Protein AF-A0A528XUD5-F1 (afdb_monomer_lite)

Foldseek 3Di: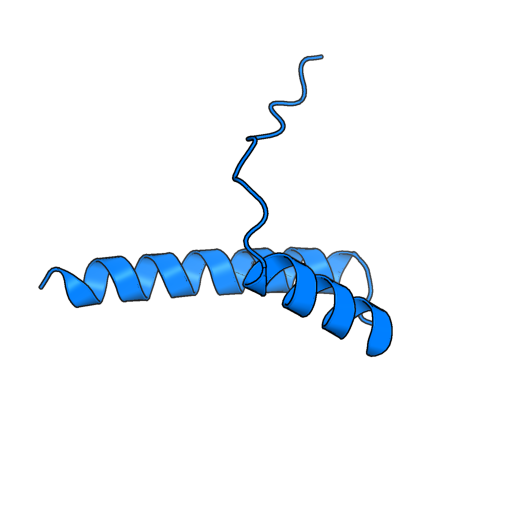
DDDPPVPPPCPPVNVVLLVVCVVVVPDPVRSVVVVVVVVVVVVVVVVVVVD

pLDDT: mean 79.52, std 18.47, range [36.78, 97.44]

Structure (mmCIF, N/CA/C/O backbone):
data_AF-A0A528XUD5-F1
#
_entry.id   AF-A0A528XUD5-F1
#
loop_
_atom_site.group_PDB
_atom_site.id
_atom_site.type_symbol
_atom_site.label_atom_id
_atom_site.label_alt_id
_atom_site.label_comp_id
_atom_site.label_asym_id
_atom_site.label_entity_id
_atom_site.label_seq_id
_atom_site.pdbx_PDB_ins_code
_atom_site.Cartn_x
_atom_site.Cartn_y
_atom_site.Cartn_z
_atom_site.occupancy
_atom_site.B_iso_or_equiv
_atom_site.auth_seq_id
_atom_site.auth_comp_id
_atom_site.auth_asym_id
_atom_site.auth_atom_id
_atom_site.pdbx_PDB_model_num
ATOM 1 N N . MET A 1 1 ? 10.439 23.989 -0.599 1.00 37.19 1 MET A N 1
ATOM 2 C CA . MET A 1 1 ? 9.354 23.090 -1.054 1.00 37.19 1 MET A CA 1
ATOM 3 C C . MET A 1 1 ? 9.332 21.880 -0.126 1.00 37.19 1 MET A C 1
ATOM 5 O O . MET A 1 1 ? 10.051 20.924 -0.374 1.00 37.19 1 MET A O 1
ATOM 9 N N . ALA A 1 2 ? 8.622 21.957 1.002 1.00 36.78 2 ALA A N 1
ATOM 10 C CA . ALA A 1 2 ? 8.582 20.864 1.973 1.00 36.78 2 ALA A CA 1
ATOM 11 C C . ALA A 1 2 ? 7.576 19.807 1.499 1.00 36.78 2 ALA A C 1
ATOM 13 O O . ALA A 1 2 ? 6.366 20.003 1.591 1.00 36.78 2 ALA A O 1
ATOM 14 N N . THR A 1 3 ? 8.067 18.697 0.950 1.00 45.47 3 THR A N 1
ATOM 15 C CA . THR A 1 3 ? 7.245 17.502 0.764 1.00 45.47 3 THR A CA 1
ATOM 16 C C . THR A 1 3 ? 6.909 16.969 2.150 1.00 45.47 3 THR A C 1
ATOM 18 O O . THR A 1 3 ? 7.775 16.418 2.827 1.00 45.47 3 THR A O 1
ATOM 21 N N . LEU A 1 4 ? 5.664 17.163 2.588 1.00 47.75 4 LEU A N 1
ATOM 22 C CA . LEU A 1 4 ? 5.091 16.495 3.754 1.00 47.75 4 LEU A CA 1
ATOM 23 C C . LEU A 1 4 ? 5.031 14.987 3.460 1.00 47.75 4 LEU A C 1
ATOM 25 O O . LEU A 1 4 ? 3.972 14.447 3.137 1.00 47.75 4 LEU A O 1
ATOM 29 N N . SER A 1 5 ? 6.173 14.299 3.531 1.00 52.28 5 SER A N 1
ATOM 30 C CA . SER A 1 5 ? 6.209 12.849 3.683 1.00 52.28 5 SER A CA 1
ATOM 31 C C . SER A 1 5 ? 5.559 12.573 5.024 1.00 52.28 5 SER A C 1
ATOM 33 O O . SER A 1 5 ? 6.191 12.676 6.069 1.00 52.28 5 SER A O 1
ATOM 35 N N . THR A 1 6 ? 4.247 12.337 4.997 1.00 50.16 6 THR A N 1
ATOM 36 C CA . THR A 1 6 ? 3.521 11.830 6.153 1.00 50.16 6 THR A CA 1
ATOM 37 C C . THR A 1 6 ? 4.200 10.517 6.503 1.00 50.16 6 THR A C 1
ATOM 39 O O . THR A 1 6 ? 4.042 9.536 5.773 1.00 50.16 6 THR A O 1
ATOM 42 N N . ASP A 1 7 ? 5.001 10.542 7.565 1.00 53.16 7 ASP A N 1
ATOM 43 C CA . ASP A 1 7 ? 5.680 9.397 8.157 1.00 53.16 7 ASP A CA 1
ATOM 44 C C . ASP A 1 7 ? 4.621 8.492 8.795 1.00 53.16 7 ASP A C 1
ATOM 46 O O . ASP A 1 7 ? 4.453 8.400 10.007 1.00 53.16 7 ASP A O 1
ATOM 50 N N . VAL A 1 8 ? 3.766 7.921 7.946 1.00 61.38 8 VAL A N 1
ATOM 51 C CA . VAL A 1 8 ? 2.892 6.837 8.350 1.00 61.38 8 VAL A CA 1
ATOM 52 C C . VAL A 1 8 ? 3.818 5.634 8.429 1.00 61.38 8 VAL A C 1
ATOM 54 O O . VAL A 1 8 ? 4.308 5.219 7.370 1.00 61.38 8 VAL A O 1
ATOM 57 N N . PRO A 1 9 ? 4.062 5.070 9.625 1.00 62.00 9 PRO A N 1
ATOM 58 C CA . PRO A 1 9 ? 4.933 3.917 9.757 1.00 62.00 9 PRO A CA 1
ATOM 59 C C . PRO A 1 9 ? 4.484 2.846 8.764 1.00 62.00 9 PRO A C 1
ATOM 61 O O . PRO A 1 9 ? 3.308 2.460 8.715 1.00 62.00 9 PRO A O 1
ATOM 64 N N . ILE A 1 10 ? 5.407 2.421 7.898 1.00 71.25 10 ILE A N 1
ATOM 65 C CA . ILE A 1 10 ? 5.101 1.419 6.885 1.00 71.25 10 ILE A CA 1
ATOM 66 C C . ILE A 1 10 ? 4.859 0.110 7.627 1.00 71.25 10 ILE A C 1
ATOM 68 O O . ILE A 1 10 ? 5.785 -0.538 8.105 1.00 71.25 10 ILE A O 1
ATOM 72 N N . THR A 1 11 ? 3.591 -0.277 7.735 1.00 81.56 11 THR A N 1
ATOM 73 C CA . THR A 1 11 ? 3.232 -1.540 8.374 1.00 81.56 11 THR A CA 1
ATOM 74 C C . THR A 1 11 ? 3.851 -2.710 7.598 1.00 81.56 11 THR A C 1
ATOM 76 O O . THR A 1 11 ? 3.950 -2.642 6.366 1.00 81.56 11 THR A O 1
ATOM 79 N N . PRO A 1 12 ? 4.198 -3.828 8.261 1.00 86.25 12 PRO A N 1
ATOM 80 C CA . PRO A 1 12 ? 4.681 -5.029 7.572 1.00 86.25 12 PRO A CA 1
ATOM 81 C C . PRO A 1 12 ? 3.731 -5.507 6.460 1.00 86.25 12 PRO A C 1
ATOM 83 O O . PRO A 1 12 ? 4.162 -6.024 5.431 1.00 86.25 12 PRO A O 1
ATOM 86 N N . LEU A 1 13 ? 2.421 -5.286 6.634 1.00 83.00 13 LEU A N 1
ATOM 87 C CA . LEU A 1 13 ? 1.410 -5.559 5.613 1.00 83.00 13 LEU A CA 1
ATOM 88 C C . LEU A 1 13 ? 1.580 -4.669 4.373 1.00 83.00 13 LEU A C 1
ATOM 90 O O . LEU A 1 13 ? 1.510 -5.165 3.252 1.00 83.00 13 LEU A O 1
ATOM 94 N N . ARG A 1 14 ? 1.828 -3.366 4.557 1.00 85.88 14 ARG A N 1
ATOM 95 C CA . ARG A 1 14 ? 2.064 -2.432 3.448 1.00 85.88 14 ARG A CA 1
ATOM 96 C C . ARG A 1 14 ? 3.341 -2.781 2.683 1.00 85.88 14 ARG A C 1
ATOM 98 O O . ARG A 1 14 ? 3.313 -2.718 1.457 1.00 85.88 14 ARG A O 1
ATOM 105 N N . GLN A 1 15 ? 4.412 -3.175 3.375 1.00 89.56 15 GLN A N 1
ATOM 106 C CA . GLN A 1 15 ? 5.659 -3.607 2.727 1.00 89.56 15 GLN A CA 1
ATOM 107 C C . GLN A 1 15 ? 5.442 -4.839 1.848 1.00 89.56 15 GLN A C 1
ATOM 109 O O . GLN A 1 15 ? 5.801 -4.817 0.673 1.00 89.56 15 GLN A O 1
ATOM 114 N N . ARG A 1 16 ? 4.789 -5.881 2.384 1.00 90.25 16 ARG A N 1
ATOM 115 C CA . ARG A 1 16 ? 4.446 -7.083 1.606 1.00 90.25 16 ARG A CA 1
ATOM 116 C C . ARG A 1 16 ? 3.590 -6.746 0.394 1.00 90.25 16 ARG A C 1
ATOM 118 O O . ARG A 1 16 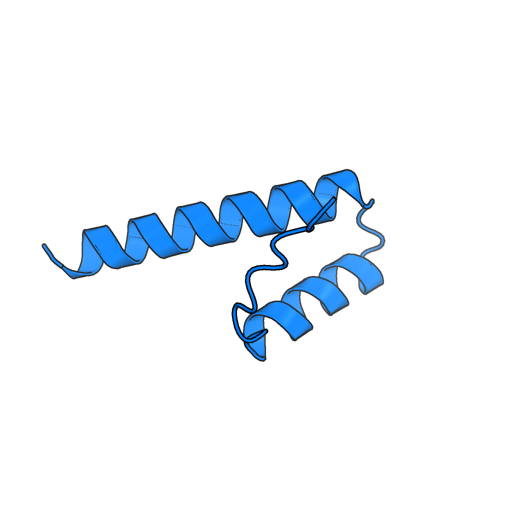? 3.917 -7.151 -0.710 1.00 90.25 16 ARG A O 1
ATOM 125 N N . MET A 1 17 ? 2.565 -5.914 0.576 1.00 89.31 17 MET A N 1
ATOM 126 C CA . MET A 1 17 ? 1.690 -5.510 -0.522 1.00 89.31 17 MET A CA 1
ATOM 127 C C . MET A 1 17 ? 2.462 -4.793 -1.641 1.00 89.31 17 MET A C 1
ATOM 129 O O . MET A 1 17 ? 2.204 -5.041 -2.811 1.00 89.31 17 MET A O 1
ATOM 133 N N . GLN A 1 18 ? 3.413 -3.917 -1.307 1.00 91.12 18 GLN A N 1
ATOM 134 C CA . GLN A 1 18 ? 4.258 -3.248 -2.303 1.00 91.12 18 GLN A CA 1
ATOM 135 C C . GLN A 1 18 ? 5.202 -4.229 -3.005 1.00 91.12 18 GLN A C 1
ATOM 137 O O . GLN A 1 18 ? 5.320 -4.185 -4.227 1.00 91.12 18 GLN A O 1
ATOM 142 N N . HIS A 1 19 ? 5.830 -5.133 -2.249 1.00 94.19 19 HIS A N 1
ATOM 143 C CA . HIS A 1 19 ? 6.689 -6.173 -2.806 1.00 94.19 19 HIS A CA 1
ATOM 144 C C . HIS A 1 19 ? 5.923 -7.069 -3.789 1.00 94.19 19 HIS A C 1
ATOM 146 O O . HIS A 1 19 ? 6.369 -7.263 -4.915 1.00 94.19 19 HIS A O 1
ATOM 152 N N . ASP A 1 20 ? 4.721 -7.515 -3.424 1.00 95.31 20 ASP A N 1
ATOM 153 C CA . ASP A 1 20 ? 3.874 -8.341 -4.287 1.00 95.31 20 ASP A CA 1
ATOM 154 C C . ASP A 1 20 ? 3.511 -7.633 -5.597 1.00 95.31 20 ASP A C 1
ATOM 156 O O . ASP A 1 20 ? 3.477 -8.258 -6.656 1.00 95.31 20 ASP A O 1
ATOM 160 N N . MET A 1 21 ? 3.250 -6.322 -5.557 1.00 96.00 21 MET A N 1
ATOM 161 C CA . MET A 1 21 ? 2.972 -5.553 -6.772 1.00 96.00 21 MET A CA 1
ATOM 162 C C . MET A 1 21 ? 4.179 -5.475 -7.704 1.00 96.00 21 MET A C 1
ATOM 164 O O . MET A 1 21 ? 4.002 -5.561 -8.919 1.00 96.00 21 MET A O 1
ATOM 168 N N . LEU A 1 22 ? 5.382 -5.318 -7.143 1.00 94.88 22 LEU A N 1
ATOM 169 C CA . LEU A 1 22 ? 6.628 -5.309 -7.909 1.00 94.88 22 LEU A CA 1
ATOM 170 C C . LEU A 1 22 ? 6.876 -6.677 -8.547 1.00 94.88 22 LEU A C 1
ATOM 172 O O . LEU A 1 22 ? 7.102 -6.750 -9.751 1.00 94.88 22 LEU A O 1
ATOM 176 N N . THR A 1 23 ? 6.736 -7.754 -7.772 1.00 97.44 23 THR A N 1
ATOM 177 C CA . THR A 1 23 ? 6.890 -9.136 -8.249 1.00 97.44 23 THR A CA 1
ATOM 178 C C . THR A 1 23 ? 5.891 -9.479 -9.356 1.00 97.44 23 THR A C 1
ATOM 180 O O . THR A 1 23 ? 6.220 -10.203 -10.290 1.00 97.44 23 THR A O 1
ATOM 183 N N . ARG A 1 24 ? 4.676 -8.918 -9.303 1.00 96.62 24 ARG A N 1
ATOM 184 C CA . ARG A 1 24 ? 3.646 -9.070 -10.347 1.00 96.62 24 ARG A CA 1
ATOM 185 C C . ARG A 1 24 ? 3.822 -8.130 -11.545 1.00 96.62 24 ARG A C 1
ATOM 187 O O . ARG A 1 24 ? 3.002 -8.172 -12.457 1.00 96.62 24 ARG A O 1
ATOM 194 N N . GLY A 1 25 ? 4.832 -7.259 -11.544 1.00 96.62 25 GLY A N 1
ATOM 195 C CA . GLY A 1 25 ? 5.084 -6.314 -12.633 1.00 96.62 25 GLY A CA 1
ATOM 196 C C . GLY A 1 25 ? 4.032 -5.207 -12.764 1.00 96.62 25 GLY A C 1
ATOM 197 O O . GLY A 1 25 ? 3.825 -4.678 -13.855 1.00 96.62 25 GLY A O 1
ATOM 198 N N . LEU A 1 26 ? 3.336 -4.842 -11.680 1.00 95.62 26 LEU A N 1
ATOM 199 C CA . LEU A 1 26 ? 2.349 -3.763 -11.734 1.00 95.62 26 LEU A CA 1
ATOM 200 C C . LEU A 1 26 ? 3.046 -2.419 -11.955 1.00 95.62 26 LEU A C 1
ATOM 202 O O . LEU A 1 26 ? 3.942 -2.044 -11.202 1.00 95.62 26 LEU A O 1
ATOM 206 N N . GLY A 1 27 ? 2.605 -1.664 -12.962 1.00 94.62 27 GLY A N 1
ATOM 207 C CA . GLY A 1 27 ? 3.185 -0.358 -13.274 1.00 94.62 27 GLY A CA 1
ATOM 208 C C . GLY A 1 27 ? 2.991 0.679 -12.151 1.00 94.62 27 GLY A C 1
ATOM 209 O O . GLY A 1 27 ? 2.043 0.566 -11.367 1.00 94.62 27 GLY A O 1
ATOM 210 N N . PRO A 1 28 ? 3.824 1.736 -12.084 1.00 92.94 28 PRO A N 1
ATOM 211 C CA . PRO A 1 28 ? 3.810 2.716 -10.989 1.00 92.94 28 PRO A CA 1
ATOM 212 C C . PRO A 1 28 ? 2.442 3.366 -10.736 1.00 92.94 28 PRO A C 1
ATOM 214 O O . PRO A 1 28 ? 2.024 3.518 -9.588 1.00 92.94 28 PRO A O 1
ATOM 217 N N . HIS A 1 29 ? 1.705 3.696 -11.800 1.00 94.56 29 HIS A N 1
ATOM 218 C CA . HIS A 1 29 ? 0.363 4.272 -11.683 1.00 94.56 29 HIS A CA 1
ATOM 219 C C . HIS A 1 29 ? -0.628 3.286 -11.043 1.00 94.56 29 HIS A C 1
ATOM 221 O O . HIS A 1 29 ? -1.408 3.652 -10.160 1.00 94.56 29 HIS A O 1
ATOM 227 N N . THR A 1 30 ? -0.557 2.011 -11.432 1.00 94.50 30 THR A N 1
ATOM 228 C CA . THR A 1 30 ? -1.373 0.937 -10.855 1.00 94.50 30 THR A CA 1
ATOM 229 C C . THR A 1 30 ? -1.033 0.720 -9.385 1.00 94.50 30 THR A C 1
ATOM 231 O O . THR A 1 30 ? -1.944 0.617 -8.567 1.00 94.50 30 THR A O 1
ATOM 234 N N . GLN A 1 31 ? 0.252 0.731 -9.020 1.00 93.94 31 GLN A N 1
ATOM 235 C CA . GLN A 1 31 ? 0.680 0.604 -7.624 1.00 93.94 31 GLN A CA 1
ATOM 236 C C . GLN A 1 31 ? 0.101 1.723 -6.748 1.00 93.94 31 GLN A C 1
ATOM 238 O O . GLN A 1 31 ? -0.496 1.468 -5.699 1.00 93.94 31 GLN A O 1
ATOM 243 N N . GLN A 1 32 ? 0.215 2.973 -7.207 1.00 92.06 32 GLN A N 1
ATOM 244 C CA . GLN A 1 32 ? -0.323 4.137 -6.501 1.00 92.06 32 GLN A CA 1
ATOM 245 C C . GLN A 1 32 ? -1.848 4.064 -6.358 1.00 92.06 32 GLN A C 1
ATOM 247 O O . GLN A 1 32 ? -2.387 4.294 -5.269 1.00 92.06 32 GLN A O 1
ATOM 252 N N . ALA A 1 33 ? -2.551 3.708 -7.438 1.00 93.81 33 ALA A N 1
ATOM 253 C CA . ALA A 1 33 ? -3.996 3.532 -7.413 1.00 93.81 33 ALA A CA 1
ATOM 254 C C . ALA A 1 33 ? -4.401 2.428 -6.428 1.00 93.81 33 ALA A C 1
ATOM 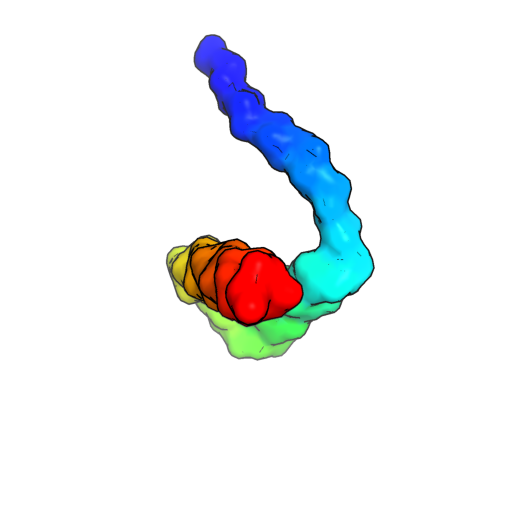256 O O . ALA A 1 33 ? -5.314 2.633 -5.630 1.00 93.81 33 ALA A O 1
ATOM 257 N N . TYR A 1 34 ? -3.712 1.290 -6.426 1.00 92.75 34 TYR A N 1
ATOM 258 C CA . TYR A 1 34 ? -4.020 0.173 -5.538 1.00 92.75 34 TYR A CA 1
ATOM 259 C C . TYR A 1 34 ? -3.842 0.554 -4.063 1.00 92.75 34 TYR A C 1
ATOM 261 O O . TYR A 1 34 ? -4.760 0.377 -3.261 1.00 92.75 34 TYR A O 1
ATOM 269 N N . VAL A 1 35 ? -2.716 1.186 -3.706 1.00 88.75 35 VAL A N 1
ATOM 270 C CA . VAL A 1 35 ? -2.466 1.700 -2.345 1.00 88.75 35 VAL A CA 1
ATOM 271 C C . VAL A 1 35 ? -3.565 2.674 -1.904 1.00 88.75 35 VAL A C 1
ATOM 273 O O . VAL A 1 35 ? -4.036 2.606 -0.764 1.00 88.75 35 VAL A O 1
ATOM 276 N N . ARG A 1 36 ? -4.005 3.572 -2.796 1.00 91.06 36 ARG A N 1
ATOM 277 C CA . ARG A 1 36 ? -5.090 4.525 -2.517 1.00 91.06 36 ARG A CA 1
ATOM 278 C C . ARG A 1 36 ? -6.413 3.814 -2.222 1.00 91.06 36 ARG A C 1
ATOM 280 O O . ARG A 1 36 ? -7.078 4.165 -1.246 1.00 91.06 36 ARG A O 1
ATOM 287 N N . HIS A 1 37 ? -6.785 2.822 -3.030 1.00 93.31 37 HIS A N 1
ATOM 288 C CA . HIS A 1 37 ? -8.028 2.070 -2.838 1.00 93.31 37 HIS A CA 1
ATOM 289 C C . HIS A 1 37 ? -8.011 1.264 -1.539 1.00 93.31 37 HIS A C 1
ATOM 291 O O . HIS A 1 37 ? -8.960 1.363 -0.765 1.00 93.31 37 HIS A O 1
ATOM 297 N N . VAL A 1 38 ? -6.914 0.562 -1.239 1.00 88.00 38 VAL A N 1
ATOM 298 C CA . VAL A 1 38 ? -6.770 -0.197 0.014 1.00 88.00 38 VAL A CA 1
ATOM 299 C C . VAL A 1 38 ? -6.877 0.721 1.233 1.00 88.00 38 VAL A C 1
ATOM 301 O O . VAL A 1 38 ? -7.589 0.399 2.181 1.00 88.00 38 VAL A O 1
ATOM 304 N N . ARG A 1 39 ? -6.258 1.912 1.205 1.00 86.75 39 ARG A N 1
ATOM 305 C CA . ARG A 1 39 ? -6.394 2.900 2.293 1.00 86.75 39 ARG A CA 1
ATOM 306 C C . ARG A 1 39 ? -7.847 3.343 2.489 1.00 86.75 39 ARG A C 1
ATOM 308 O O . ARG A 1 39 ? -8.315 3.437 3.625 1.00 86.75 39 ARG A O 1
ATOM 315 N N . ARG A 1 40 ? -8.563 3.624 1.395 1.00 90.75 40 ARG A N 1
ATOM 316 C CA . ARG A 1 40 ? -9.979 4.023 1.444 1.00 90.75 40 ARG A CA 1
ATOM 317 C C . ARG A 1 40 ? -10.853 2.895 1.991 1.00 90.75 40 ARG A C 1
ATOM 319 O O . ARG A 1 40 ? -11.700 3.158 2.838 1.00 90.75 40 ARG A O 1
ATOM 326 N N . PHE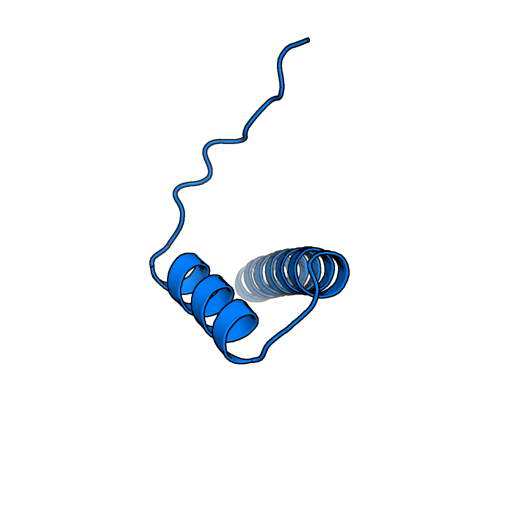 A 1 41 ? -10.602 1.661 1.560 1.00 88.00 41 PHE A N 1
ATOM 327 C CA . PHE A 1 41 ? -11.306 0.473 2.032 1.00 88.00 41 PHE A CA 1
ATOM 328 C C . PHE A 1 41 ? -11.064 0.205 3.524 1.00 88.00 41 PHE A C 1
ATOM 330 O O . PHE A 1 41 ? -12.019 0.049 4.274 1.00 88.00 41 PHE A O 1
ATOM 337 N N . ALA A 1 42 ? -9.816 0.272 3.993 1.00 85.62 42 ALA A N 1
ATOM 338 C CA . ALA A 1 42 ? -9.494 0.127 5.415 1.00 85.62 42 ALA A CA 1
ATOM 339 C C . ALA A 1 42 ? -10.183 1.199 6.278 1.00 85.62 42 ALA A C 1
ATOM 341 O O . ALA A 1 42 ? -10.697 0.910 7.354 1.00 85.62 42 ALA A O 1
ATOM 342 N N . THR A 1 43 ? -10.253 2.436 5.774 1.00 87.38 43 THR A N 1
ATOM 343 C CA . THR A 1 43 ? -10.971 3.523 6.455 1.00 87.38 43 THR A CA 1
ATOM 344 C C . THR A 1 43 ? -12.480 3.255 6.500 1.00 87.38 43 THR A C 1
ATOM 346 O O . THR A 1 43 ? -13.125 3.547 7.502 1.00 87.38 43 THR A O 1
ATOM 349 N N . PHE A 1 44 ? -13.058 2.703 5.428 1.00 87.56 44 PHE A N 1
ATOM 350 C CA . PHE A 1 44 ? -14.461 2.286 5.402 1.00 87.56 44 PHE A CA 1
ATOM 351 C C . PHE A 1 44 ? -14.740 1.192 6.440 1.00 87.56 44 PHE A C 1
ATOM 353 O O . PHE A 1 44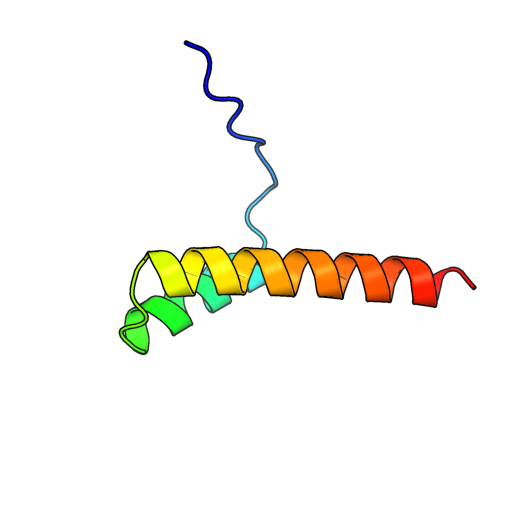 ? -15.663 1.346 7.234 1.00 87.56 44 PHE A O 1
ATOM 360 N N . LEU A 1 45 ? -13.900 0.154 6.506 1.00 87.06 45 LEU A N 1
ATOM 361 C CA . LEU A 1 45 ? -14.036 -0.911 7.503 1.00 87.06 45 LEU A CA 1
ATOM 362 C C . LEU A 1 45 ? -13.906 -0.386 8.942 1.00 87.06 45 LEU A C 1
ATOM 364 O O . LEU A 1 45 ? -14.698 -0.768 9.793 1.00 87.06 45 LEU A O 1
ATOM 368 N N . GLY A 1 46 ? -12.981 0.541 9.211 1.00 79.81 46 GLY A N 1
ATOM 369 C CA . GLY A 1 46 ? -12.845 1.165 10.535 1.00 79.81 46 GLY A CA 1
ATOM 370 C C . GLY A 1 46 ? -14.039 2.041 10.942 1.00 79.81 46 GLY A C 1
ATOM 371 O O . GLY A 1 46 ? -14.327 2.171 12.126 1.00 79.81 46 GLY A O 1
ATOM 372 N N . ARG A 1 47 ? -14.768 2.616 9.975 1.00 62.84 47 ARG A N 1
ATOM 373 C CA . ARG A 1 47 ? -16.032 3.332 10.2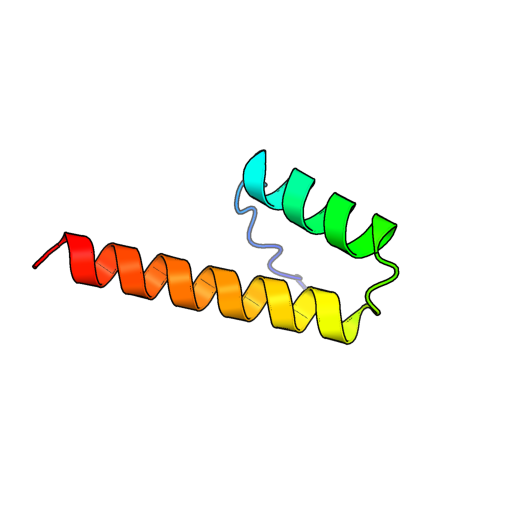30 1.00 62.84 47 ARG A CA 1
ATOM 374 C C . ARG A 1 47 ? -17.222 2.390 10.400 1.00 62.84 47 ARG A C 1
ATOM 376 O O . ARG A 1 47 ? -18.134 2.721 11.147 1.00 62.84 47 ARG A O 1
ATOM 383 N N . ALA A 1 48 ? -17.215 1.244 9.721 1.00 59.25 48 ALA A N 1
ATOM 384 C CA . ALA A 1 48 ? -18.229 0.205 9.883 1.00 59.25 48 ALA A CA 1
ATOM 385 C C . ALA A 1 48 ? -18.083 -0.539 11.221 1.00 59.25 48 ALA A C 1
ATOM 387 O O . ALA A 1 48 ? -19.086 -0.892 11.818 1.00 59.25 48 ALA A O 1
ATOM 388 N N . ALA A 1 49 ? -16.853 -0.721 11.714 1.00 48.53 49 ALA A N 1
ATOM 389 C CA . ALA A 1 49 ? -16.563 -1.401 12.979 1.00 48.53 49 ALA A CA 1
ATOM 390 C C . ALA A 1 49 ? -16.883 -0.573 14.243 1.00 48.53 49 ALA A C 1
ATOM 392 O O . ALA A 1 49 ? -16.808 -1.102 15.346 1.00 48.53 49 ALA A O 1
ATOM 393 N N . HIS A 1 50 ? -17.214 0.716 14.099 1.00 53.03 50 HIS A N 1
ATOM 394 C CA . HIS A 1 50 ? -17.608 1.610 15.200 1.00 53.03 50 HIS A CA 1
ATOM 395 C C . HIS A 1 50 ? -19.135 1.878 15.221 1.00 53.03 50 HIS A C 1
ATOM 397 O O . HIS A 1 50 ? -19.609 2.779 15.913 1.00 53.03 50 HIS A O 1
ATOM 403 N N . ARG A 1 51 ? -19.933 1.149 14.437 1.00 47.59 51 ARG A N 1
ATOM 404 C CA . ARG A 1 51 ? -21.401 1.204 14.486 1.00 47.59 51 ARG A CA 1
ATOM 405 C C . ARG A 1 51 ? -21.945 -0.119 14.992 1.00 47.59 51 ARG A C 1
ATOM 407 O O . ARG A 1 51 ? -22.964 -0.055 15.706 1.00 47.59 51 ARG A O 1
#

Secondary structure (DSSP, 8-state):
-----------HHHHHHHHHHHHTT--HHHHHHHHHHHHHHHHHHHHHTT-

Radius of gyration: 13.29 Å; chains: 1; bounding box: 31×32×28 Å

Sequence (51 aa):
MATLSTDVPITPLRQRMQHDMLTRGLGPHTQQAYVRHVRRFATFLGRAAHR